Protein AF-A0A533Z5R0-F1 (afdb_monomer)

Mean predicted aligned error: 5.81 Å

Foldseek 3Di:
DPPDPVVVVVLVVDDPVVSVLPVQDDDPVRVVVVVVVCVVVVHAAAEDEDEDQADAFDDDPSNLVVLAVCVVVCVVVVHDQYWYKYWYCNPVVDIDIWTWGRYPSDTDTDDDDDD

Secondary structure (DSSP, 8-state):
----HHHHHHHHHS-HHHHHHHHTSPPHHHHHHHHHHHHHHT----EEEEEESSS-SS--HHHHHHHHHHHHHHHHTT----EEEEEE-SSTTS-EEEEEEEETTEEEEE-----

Nearest PDB structures (foldseek):
  6nag-assembly1_A  TM=4.489E-01  e=4.597E-01  Bacteroides thetaiotaomicron VPI-5482
  5l20-assembly1_A  TM=4.369E-01  e=5.609E-01  Bacteroides thetaiotaomicron VPI-5482
  8uu7-assembly1_w  TM=3.992E-01  e=6.842E-01  Listeria innocua
  6nag-assembly1_B  TM=4.473E-01  e=8.347E-01  Bacteroides thetaiotaomicron VPI-5482

Radius of gyration: 15.04 Å; Cα contacts (8 Å, |Δi|>4): 137; chains: 1; bounding box: 34×36×33 Å

Solvent-accessible surface area (backbone atoms only — not comparable to full-atom values): 6879 Å² total; per-residue (Å²): 133,87,80,43,71,65,58,52,55,54,46,69,75,42,54,75,66,60,28,60,72,55,69,74,65,75,52,70,66,60,50,51,51,51,55,52,51,29,59,76,70,74,51,76,68,57,68,47,73,53,72,31,70,77,39,71,46,62,84,49,73,65,54,40,50,53,51,42,63,43,50,63,54,28,63,77,67,74,48,67,84,44,34,42,36,30,36,10,37,55,42,78,94,60,65,41,76,36,35,27,42,70,56,91,65,43,79,40,84,48,92,82,83,83,136

Structure (mmCIF, N/CA/C/O backbone):
data_AF-A0A533Z5R0-F1
#
_entry.id   AF-A0A533Z5R0-F1
#
loop_
_atom_site.group_PDB
_atom_site.id
_atom_site.type_symbol
_atom_site.label_atom_id
_atom_site.label_alt_id
_atom_site.label_comp_id
_atom_site.label_asym_id
_atom_site.label_entity_id
_atom_site.label_seq_id
_atom_site.pdbx_PDB_ins_code
_atom_site.Cartn_x
_atom_site.Cartn_y
_atom_site.Cartn_z
_atom_site.occupancy
_atom_site.B_iso_or_equiv
_atom_site.auth_seq_id
_atom_site.auth_comp_id
_atom_site.auth_asym_id
_atom_site.auth_atom_id
_atom_site.pdbx_PDB_model_num
ATOM 1 N N . ALA A 1 1 ? -11.473 2.545 -9.994 1.00 48.38 1 ALA A N 1
ATOM 2 C CA . ALA A 1 1 ? -10.362 3.498 -10.136 1.00 48.38 1 ALA A CA 1
ATOM 3 C C . ALA A 1 1 ? -10.590 4.251 -11.428 1.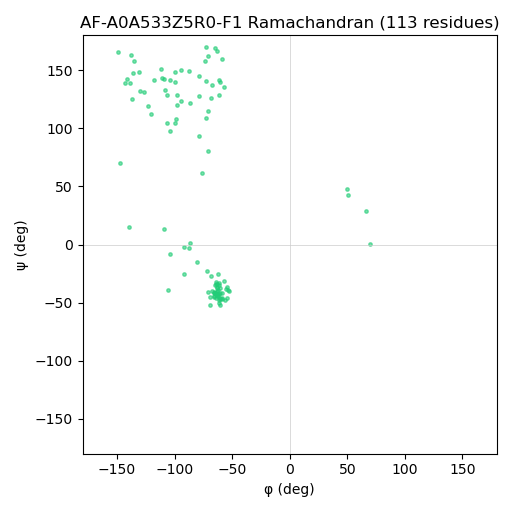00 48.38 1 ALA A C 1
ATOM 5 O O . ALA A 1 1 ? -10.401 3.678 -12.498 1.00 48.38 1 ALA A O 1
ATOM 6 N N . ASN A 1 2 ? -11.096 5.477 -11.341 1.00 41.06 2 ASN A N 1
ATOM 7 C CA . ASN A 1 2 ? -11.245 6.297 -12.536 1.00 41.06 2 ASN A CA 1
ATOM 8 C C . ASN A 1 2 ? -9.869 6.871 -12.876 1.00 41.06 2 ASN A C 1
ATOM 10 O O . ASN A 1 2 ? -9.457 7.897 -12.345 1.00 41.06 2 ASN A O 1
ATOM 14 N N . PHE A 1 3 ? -9.133 6.185 -13.749 1.00 54.00 3 PHE A N 1
ATOM 15 C CA . PHE A 1 3 ? -8.113 6.851 -14.550 1.00 54.00 3 PHE A CA 1
ATOM 16 C C . PHE A 1 3 ? -8.858 7.711 -15.570 1.00 54.00 3 PHE A C 1
ATOM 18 O O . PHE A 1 3 ? -9.114 7.260 -16.684 1.00 54.00 3 PHE A O 1
ATOM 25 N N . ASP A 1 4 ? -9.317 8.893 -15.160 1.00 66.81 4 ASP A N 1
ATOM 26 C CA . ASP A 1 4 ? -9.931 9.814 -16.111 1.00 66.81 4 ASP A CA 1
ATOM 27 C C . ASP A 1 4 ? -8.863 10.404 -17.053 1.00 66.81 4 ASP A C 1
ATOM 29 O O . ASP A 1 4 ? -7.653 10.341 -16.789 1.00 66.81 4 ASP A O 1
ATOM 33 N N . GLU A 1 5 ? -9.311 10.951 -18.182 1.00 72.19 5 GLU A N 1
ATOM 34 C CA . GLU A 1 5 ? -8.425 11.553 -19.184 1.00 72.19 5 GLU A CA 1
ATOM 35 C C . GLU A 1 5 ? -7.552 12.672 -18.604 1.00 72.19 5 GLU A C 1
ATOM 37 O O . GLU A 1 5 ? -6.413 12.834 -19.037 1.00 72.19 5 GLU A O 1
ATOM 42 N N . ALA A 1 6 ? -8.035 13.410 -17.600 1.00 73.06 6 ALA A N 1
ATOM 43 C CA . ALA A 1 6 ? -7.287 14.486 -16.965 1.00 73.06 6 ALA A CA 1
ATOM 44 C C . ALA A 1 6 ? -6.127 13.946 -16.117 1.00 73.06 6 ALA A C 1
ATOM 46 O O . ALA A 1 6 ? -5.019 14.481 -16.198 1.00 73.06 6 ALA A O 1
ATOM 47 N N . LYS A 1 7 ? -6.325 12.849 -15.371 1.00 71.12 7 LYS A N 1
ATOM 48 C CA . LYS A 1 7 ? -5.235 12.166 -14.653 1.00 71.12 7 LYS A CA 1
ATOM 49 C C . LYS A 1 7 ? -4.200 11.628 -15.639 1.00 71.12 7 LYS A C 1
ATOM 51 O O . LYS A 1 7 ? -3.003 11.788 -15.411 1.00 71.12 7 LYS A O 1
ATOM 56 N N . PHE A 1 8 ? -4.637 11.042 -16.754 1.00 74.62 8 PHE A N 1
ATOM 57 C CA . PHE A 1 8 ? -3.728 10.539 -17.788 1.00 74.62 8 PHE A CA 1
ATOM 58 C C . PHE A 1 8 ? -2.922 11.663 -18.452 1.00 74.62 8 PHE A C 1
ATOM 60 O O . PHE A 1 8 ? -1.702 11.548 -18.584 1.00 74.62 8 PHE A O 1
ATOM 67 N N . ALA A 1 9 ? -3.584 12.761 -18.820 1.00 80.44 9 ALA A N 1
ATOM 68 C CA . ALA A 1 9 ? -2.948 13.935 -19.404 1.00 80.44 9 ALA A CA 1
ATOM 69 C C . ALA A 1 9 ? -1.945 14.570 -18.432 1.00 80.44 9 ALA A C 1
ATOM 71 O O . ALA A 1 9 ? -0.818 14.857 -18.824 1.00 80.44 9 ALA A O 1
ATOM 72 N N . HIS A 1 10 ? -2.307 14.717 -17.153 1.00 78.06 10 HIS A N 1
ATOM 73 C CA . HIS A 1 10 ? -1.393 15.234 -16.139 1.00 78.06 10 HIS A CA 1
ATOM 74 C C . HIS A 1 10 ? -0.165 14.333 -15.975 1.00 78.06 10 HIS A C 1
ATOM 76 O O . HIS A 1 10 ? 0.960 14.817 -16.091 1.00 78.06 10 HIS A O 1
ATOM 82 N N . LEU A 1 11 ? -0.357 13.019 -15.804 1.00 77.44 11 LEU A N 1
ATOM 83 C CA . LEU A 1 11 ? 0.751 12.066 -15.694 1.00 77.44 11 LEU A CA 1
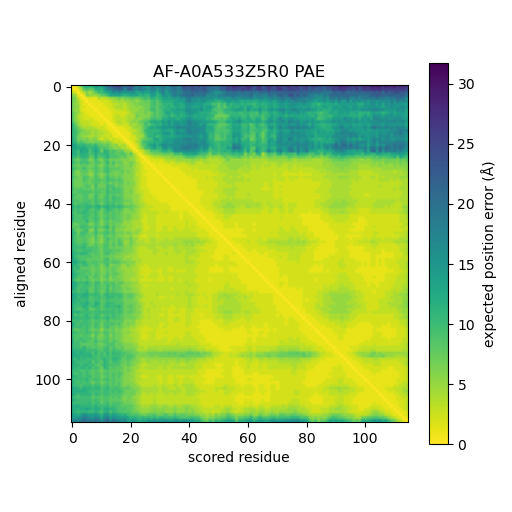ATOM 84 C C . LEU A 1 11 ? 1.695 12.149 -16.898 1.00 77.44 11 LEU A C 1
ATOM 86 O O . LEU A 1 11 ? 2.905 12.072 -16.714 1.00 77.44 11 LEU A O 1
ATOM 90 N N . GLN A 1 12 ? 1.175 12.352 -18.115 1.00 81.31 12 GLN A N 1
ATOM 91 C CA . GLN A 1 12 ? 1.994 12.497 -19.323 1.00 81.31 12 GLN A CA 1
ATOM 92 C C . GLN A 1 12 ? 2.936 13.707 -19.308 1.00 81.31 12 GLN A C 1
ATOM 94 O O . GLN A 1 12 ? 3.976 13.639 -19.963 1.00 81.31 12 GLN A O 1
ATOM 99 N N . THR A 1 13 ? 2.616 14.756 -18.546 1.00 84.06 13 THR A N 1
ATOM 100 C CA . THR A 1 13 ? 3.457 15.960 -18.421 1.00 84.06 13 THR A CA 1
ATOM 101 C C . THR A 1 13 ? 4.624 15.805 -17.443 1.00 84.06 13 THR A C 1
ATOM 103 O O . THR A 1 13 ? 5.550 16.609 -17.480 1.00 84.06 13 THR A O 1
ATOM 106 N N . LEU A 1 14 ? 4.598 14.772 -16.596 1.00 80.56 14 LEU A N 1
ATOM 107 C CA . LEU A 1 14 ? 5.593 14.532 -15.552 1.00 80.56 14 LEU A CA 1
ATOM 108 C C . LEU A 1 14 ? 6.783 13.717 -16.064 1.00 80.56 14 LEU A C 1
ATOM 110 O O . LEU A 1 14 ? 6.619 12.837 -16.928 1.00 80.56 14 LEU A O 1
ATOM 114 N N . SER A 1 15 ? 7.961 13.954 -15.476 1.00 79.94 15 SER A N 1
ATOM 115 C CA . SER A 1 15 ? 9.124 13.084 -15.665 1.00 79.94 15 SER A CA 1
ATOM 116 C C . SER A 1 15 ? 8.812 11.646 -15.216 1.00 79.94 15 SER A C 1
ATOM 118 O O . SER A 1 15 ? 7.872 11.423 -14.450 1.00 79.94 15 SER A O 1
ATOM 120 N N . PRO A 1 16 ? 9.566 10.633 -15.681 1.00 70.94 16 PRO A N 1
ATOM 121 C CA . PRO A 1 16 ? 9.356 9.252 -15.248 1.00 70.94 16 PRO A CA 1
ATOM 122 C C . PRO A 1 16 ? 9.391 9.068 -13.723 1.00 70.94 16 PRO A C 1
ATOM 124 O O . PRO A 1 16 ? 8.598 8.290 -13.200 1.00 70.94 16 PRO A O 1
ATOM 127 N N . GLU A 1 17 ? 10.258 9.806 -13.024 1.00 64.81 17 GLU A N 1
ATOM 128 C CA . GLU A 1 17 ? 10.387 9.766 -11.560 1.00 64.81 17 GLU A CA 1
ATOM 129 C C . GLU A 1 17 ? 9.156 10.378 -10.875 1.00 64.81 17 GLU A C 1
ATOM 131 O O . GLU A 1 17 ? 8.485 9.706 -10.096 1.00 64.81 17 GLU A O 1
ATOM 136 N N . GLU A 1 18 ? 8.765 11.598 -11.258 1.00 65.25 18 GLU A N 1
ATOM 137 C CA . GLU A 1 18 ? 7.570 12.271 -10.717 1.00 65.25 18 GLU A CA 1
ATOM 138 C C . GLU A 1 18 ? 6.280 11.497 -11.022 1.00 65.25 18 GLU A C 1
ATOM 140 O O . GLU A 1 18 ? 5.344 11.447 -10.223 1.00 65.25 18 GLU A O 1
ATOM 145 N N . ARG A 1 19 ? 6.219 10.859 -12.194 1.00 69.75 19 ARG A N 1
ATOM 146 C CA . ARG A 1 19 ? 5.089 10.020 -12.589 1.00 69.75 19 ARG A CA 1
ATOM 147 C C . ARG A 1 19 ? 5.004 8.767 -11.733 1.00 69.75 19 ARG A C 1
ATOM 149 O O . ARG A 1 19 ? 3.893 8.375 -11.395 1.00 69.75 19 ARG A O 1
ATOM 156 N N . ALA A 1 20 ? 6.129 8.138 -11.399 1.00 63.16 20 ALA A N 1
ATOM 157 C CA . ALA A 1 20 ? 6.143 6.962 -10.537 1.00 63.16 20 ALA A CA 1
ATOM 158 C C . ALA A 1 20 ? 5.661 7.308 -9.120 1.00 63.16 20 ALA A C 1
ATOM 160 O O . ALA A 1 20 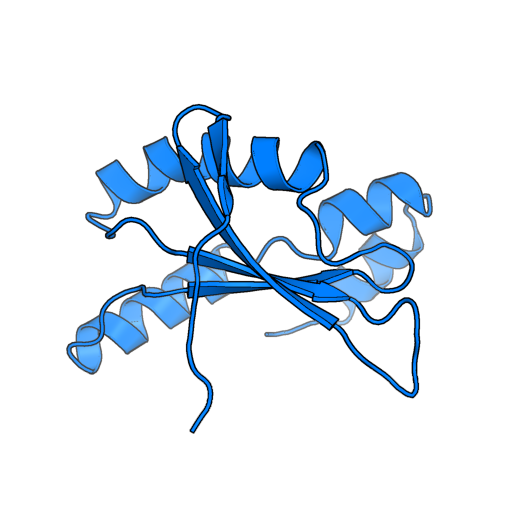? 4.832 6.581 -8.575 1.00 63.16 20 ALA A O 1
ATOM 161 N N . ASP A 1 21 ? 6.087 8.458 -8.590 1.00 62.38 21 ASP A N 1
ATOM 162 C CA . ASP A 1 21 ? 5.665 8.959 -7.278 1.00 62.38 21 ASP A CA 1
ATOM 163 C C . ASP A 1 21 ? 4.159 9.291 -7.223 1.00 62.38 21 ASP A C 1
ATOM 165 O O . ASP A 1 21 ? 3.505 9.070 -6.204 1.00 62.38 21 ASP A O 1
ATOM 169 N N . ILE A 1 22 ? 3.576 9.786 -8.322 1.00 62.72 22 ILE A N 1
ATOM 170 C CA . ILE A 1 22 ? 2.166 10.219 -8.373 1.00 62.72 22 ILE A CA 1
ATOM 171 C C . ILE A 1 22 ? 1.212 9.096 -8.824 1.00 62.72 22 ILE A C 1
ATOM 173 O O . ILE A 1 22 ? 0.023 9.106 -8.491 1.00 62.72 22 ILE A O 1
ATOM 177 N N . ALA A 1 23 ? 1.689 8.106 -9.585 1.00 64.19 23 ALA A N 1
ATOM 178 C CA . ALA A 1 23 ? 0.813 7.171 -10.294 1.00 64.19 23 ALA A CA 1
ATOM 179 C C . ALA A 1 23 ? 0.014 6.218 -9.390 1.00 64.19 23 ALA A C 1
ATOM 181 O O . ALA A 1 23 ? -1.066 5.790 -9.807 1.00 64.19 23 ALA A O 1
ATOM 182 N N . PHE A 1 24 ? 0.488 5.889 -8.184 1.00 69.56 24 PHE A N 1
ATOM 183 C CA . PHE A 1 24 ? -0.165 4.866 -7.352 1.00 69.56 24 PHE A CA 1
ATOM 184 C C . PHE A 1 24 ? -0.993 5.410 -6.182 1.00 69.56 24 PHE A C 1
ATOM 186 O O . PHE A 1 24 ? -1.741 4.646 -5.569 1.00 69.56 24 PHE A O 1
ATOM 193 N N . VAL A 1 25 ? -0.939 6.715 -5.897 1.00 76.44 25 VAL A N 1
ATOM 194 C CA . VAL A 1 25 ? -1.812 7.309 -4.877 1.00 76.44 25 VAL A CA 1
ATOM 195 C C . VAL A 1 25 ? -3.261 7.281 -5.375 1.00 76.44 25 VAL A C 1
ATOM 197 O O . VAL A 1 25 ? -3.590 7.739 -6.480 1.00 76.44 25 VAL A O 1
ATOM 200 N N . MET A 1 26 ? -4.139 6.703 -4.554 1.00 80.75 26 MET A N 1
ATOM 201 C CA . MET A 1 26 ? -5.576 6.686 -4.810 1.00 80.75 26 MET A CA 1
ATOM 202 C C . MET A 1 26 ? -6.135 8.106 -4.695 1.00 80.75 26 MET A C 1
ATOM 204 O O . MET A 1 26 ? -5.794 8.8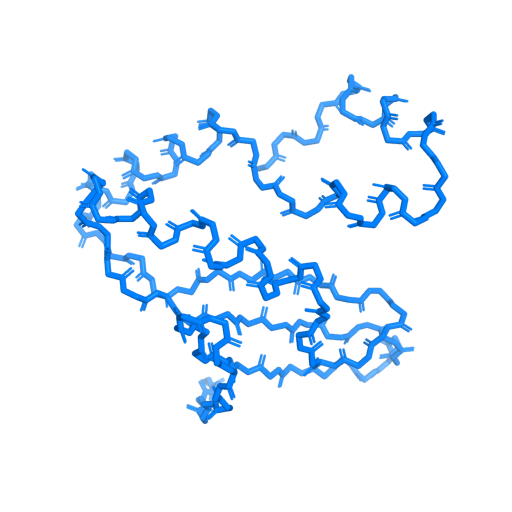44 -3.774 1.00 80.75 26 MET A O 1
ATOM 208 N N . ASP A 1 27 ? -7.020 8.481 -5.617 1.00 83.88 27 ASP A N 1
ATOM 209 C CA . ASP A 1 27 ? -7.723 9.759 -5.531 1.00 83.88 27 ASP A CA 1
ATOM 210 C C . ASP A 1 27 ? -8.566 9.832 -4.242 1.00 83.88 27 ASP A C 1
ATOM 212 O O . ASP A 1 27 ? -9.202 8.854 -3.842 1.00 83.88 27 ASP A O 1
ATOM 216 N N . ALA A 1 28 ? -8.590 10.994 -3.585 1.00 83.62 28 ALA A N 1
ATOM 217 C CA . ALA A 1 28 ? -9.270 11.160 -2.300 1.00 83.62 28 ALA A CA 1
ATOM 218 C C . ALA A 1 28 ? -10.784 10.884 -2.383 1.00 83.62 28 ALA A C 1
ATOM 220 O O . ALA A 1 28 ? -11.377 10.359 -1.433 1.00 83.62 28 ALA A O 1
ATOM 221 N N . ARG A 1 29 ? -11.424 11.199 -3.518 1.00 87.19 29 ARG A N 1
ATOM 222 C CA . ARG A 1 29 ? -12.836 10.883 -3.759 1.00 87.19 29 ARG A CA 1
ATOM 223 C C . ARG A 1 29 ? -13.027 9.379 -3.907 1.00 87.19 29 ARG A C 1
ATOM 225 O O . ARG A 1 29 ? -13.945 8.842 -3.287 1.00 87.19 29 ARG A O 1
ATOM 232 N N . ASP A 1 30 ? -12.170 8.709 -4.673 1.00 88.62 30 ASP A N 1
ATOM 233 C CA . ASP A 1 30 ? -12.214 7.249 -4.837 1.00 88.62 30 ASP A CA 1
ATOM 234 C C . ASP A 1 30 ? -12.000 6.540 -3.489 1.00 88.62 30 ASP A C 1
ATOM 236 O O . ASP A 1 30 ? -12.767 5.639 -3.144 1.00 88.62 30 ASP A O 1
ATOM 240 N N . MET A 1 31 ? -11.049 7.009 -2.673 1.00 87.94 31 MET A N 1
ATOM 241 C CA . MET A 1 31 ? -10.826 6.492 -1.319 1.00 87.94 31 MET A CA 1
ATOM 242 C C . MET A 1 31 ? -12.064 6.683 -0.436 1.00 87.94 31 MET A C 1
ATOM 244 O O . MET A 1 31 ? -12.509 5.749 0.230 1.00 87.94 31 MET A O 1
ATOM 248 N N . SER A 1 32 ? -12.679 7.869 -0.458 1.00 90.62 32 SER A N 1
ATOM 249 C CA . SER A 1 32 ? -13.904 8.147 0.301 1.00 90.62 32 SER A CA 1
ATOM 250 C C . SER A 1 32 ? -15.067 7.232 -0.108 1.00 90.62 32 SER A C 1
ATOM 252 O O . SER A 1 32 ? -15.785 6.707 0.752 1.00 90.62 32 SER A O 1
ATOM 25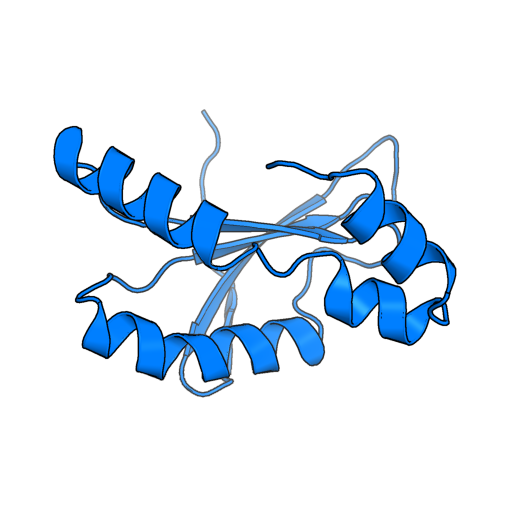4 N N . LEU A 1 33 ? -15.233 6.988 -1.413 1.00 93.38 33 LEU A N 1
ATOM 255 C CA . LEU A 1 33 ? -16.250 6.079 -1.943 1.00 93.38 33 LEU A CA 1
ATOM 256 C C . LEU A 1 33 ? -15.990 4.627 -1.527 1.00 93.38 33 LEU A C 1
ATOM 258 O O . LEU A 1 33 ? -16.923 3.968 -1.067 1.00 93.38 33 LEU A O 1
ATOM 262 N N . ALA A 1 34 ? -14.744 4.156 -1.619 1.00 92.00 34 ALA A N 1
ATOM 263 C CA . ALA A 1 34 ? -14.356 2.814 -1.189 1.00 92.00 34 ALA A CA 1
ATOM 264 C C . ALA A 1 34 ? -14.606 2.610 0.313 1.00 92.00 34 ALA A C 1
ATOM 266 O O . ALA A 1 34 ? -15.273 1.658 0.709 1.00 92.00 34 ALA A O 1
ATOM 267 N N . LEU A 1 35 ? -14.182 3.556 1.158 1.00 92.56 35 LEU A N 1
ATOM 268 C CA . LEU A 1 35 ? -14.412 3.486 2.603 1.00 92.56 35 LEU A CA 1
ATOM 269 C C . LEU A 1 35 ? -15.906 3.520 2.960 1.00 92.56 35 LEU A C 1
ATOM 271 O O . LEU A 1 35 ? -16.341 2.850 3.898 1.00 92.56 35 LEU A O 1
ATOM 275 N N . LYS A 1 36 ? -16.718 4.292 2.226 1.00 94.88 36 LYS A N 1
ATOM 276 C CA . LYS A 1 36 ? -18.177 4.308 2.407 1.00 94.88 36 LYS A CA 1
ATOM 277 C C . LYS A 1 36 ? -18.801 2.960 2.053 1.00 94.88 36 LYS A C 1
ATOM 279 O O . LYS A 1 36 ? -19.695 2.506 2.766 1.00 94.88 36 LYS A O 1
ATOM 284 N N . ASP A 1 37 ? -18.346 2.347 0.969 1.00 96.94 37 ASP A N 1
ATOM 285 C CA . ASP A 1 37 ? -18.811 1.034 0.540 1.00 96.94 37 ASP A CA 1
ATOM 286 C C . ASP A 1 37 ? -18.431 -0.065 1.543 1.00 96.94 37 ASP A C 1
ATOM 288 O O . ASP A 1 37 ? -19.297 -0.823 1.975 1.00 96.94 37 ASP A O 1
ATOM 292 N N . MET A 1 38 ? -17.184 -0.069 2.020 1.00 96.00 38 MET A N 1
ATOM 293 C CA . MET A 1 38 ? -16.722 -0.994 3.058 1.00 96.00 38 MET A CA 1
ATOM 294 C C . MET A 1 38 ? -17.577 -0.905 4.322 1.00 96.00 38 MET A C 1
ATOM 296 O O . MET A 1 38 ? -18.070 -1.923 4.800 1.00 96.00 38 MET A O 1
ATOM 300 N N . ARG A 1 39 ? -17.856 0.313 4.814 1.00 95.25 39 ARG A N 1
ATOM 301 C CA . ARG A 1 39 ? -18.741 0.512 5.976 1.00 95.25 39 ARG A CA 1
ATOM 302 C C . ARG A 1 39 ? -20.145 -0.042 5.746 1.00 95.25 39 ARG A C 1
ATOM 304 O O . ARG A 1 39 ? -20.708 -0.654 6.645 1.00 95.25 39 ARG A O 1
ATOM 311 N N . ARG A 1 40 ? -20.713 0.156 4.552 1.00 97.75 40 ARG A N 1
ATOM 312 C CA . ARG A 1 40 ? -22.039 -0.379 4.197 1.00 97.75 40 ARG A CA 1
ATOM 313 C C . ARG A 1 40 ? -22.062 -1.908 4.214 1.00 97.75 40 ARG A C 1
ATOM 315 O O . ARG A 1 40 ? -23.092 -2.484 4.543 1.00 97.75 40 ARG A O 1
ATOM 322 N N . GLN A 1 41 ? -20.952 -2.540 3.849 1.00 97.62 41 GLN A N 1
ATOM 323 C CA . GLN A 1 41 ? -20.817 -3.994 3.789 1.00 97.62 41 GLN A CA 1
ATOM 324 C C . GLN A 1 41 ? -20.293 -4.617 5.095 1.00 97.62 41 GLN A C 1
ATOM 326 O O . GLN A 1 41 ? -20.172 -5.835 5.170 1.00 97.62 41 GLN A O 1
ATOM 331 N N . GLY A 1 42 ? -19.979 -3.815 6.119 1.00 96.56 42 GLY A N 1
ATOM 332 C CA . GLY A 1 42 ? -19.355 -4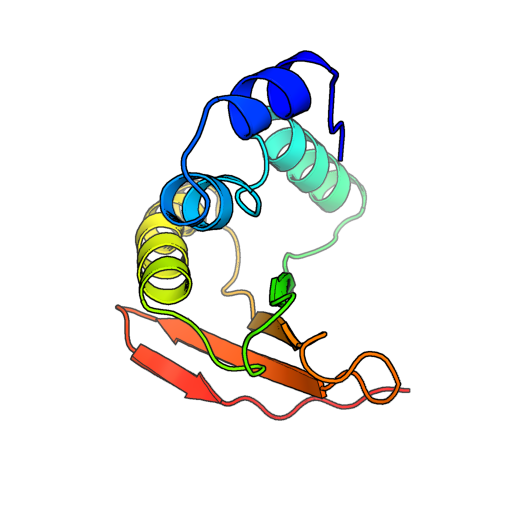.311 7.350 1.00 96.56 42 GLY A CA 1
ATOM 333 C C . GLY A 1 42 ? -17.934 -4.847 7.137 1.00 96.56 42 GLY A C 1
ATOM 334 O O . GLY A 1 42 ? -17.513 -5.756 7.845 1.00 96.56 42 GLY A O 1
ATOM 335 N N . LEU A 1 43 ? -17.215 -4.320 6.142 1.00 96.44 43 LEU A N 1
ATOM 336 C CA . LEU A 1 43 ? -15.846 -4.710 5.805 1.00 96.44 43 LEU A CA 1
ATOM 337 C C . LEU A 1 43 ? -14.821 -3.795 6.481 1.00 96.44 43 LEU A C 1
ATOM 339 O O . LEU A 1 43 ? -15.045 -2.595 6.650 1.00 96.44 43 LEU A O 1
ATOM 343 N N . GLU A 1 44 ? -13.652 -4.359 6.770 1.00 94.62 44 GLU A N 1
ATOM 344 C CA . GLU A 1 44 ? -12.502 -3.647 7.327 1.00 94.62 44 GLU A CA 1
ATOM 345 C C . GLU A 1 44 ? -11.355 -3.555 6.319 1.00 94.62 44 GLU A C 1
ATOM 347 O O . GLU A 1 44 ? -11.185 -4.418 5.456 1.00 94.62 44 GLU A O 1
ATOM 352 N N . LEU A 1 45 ? -10.545 -2.500 6.435 1.00 94.31 45 LEU A N 1
ATOM 353 C CA . LEU A 1 45 ? -9.356 -2.332 5.604 1.00 94.31 45 LEU A CA 1
ATOM 354 C C . LEU A 1 45 ? -8.292 -3.352 6.019 1.00 94.31 45 LEU A C 1
ATOM 356 O O . LEU A 1 45 ? -7.766 -3.273 7.119 1.00 94.31 45 LEU A O 1
ATOM 360 N N . GLN A 1 46 ? -7.955 -4.286 5.134 1.00 94.12 46 GLN A N 1
ATOM 361 C CA . GLN A 1 46 ? -6.933 -5.301 5.417 1.00 94.12 46 GLN A CA 1
ATOM 362 C C . GLN A 1 46 ? -5.624 -5.034 4.675 1.00 94.12 46 GLN A C 1
ATOM 364 O O . GLN A 1 46 ? -4.543 -5.243 5.220 1.00 94.12 46 GLN A O 1
ATOM 369 N N . VAL A 1 47 ? -5.710 -4.584 3.421 1.00 94.06 47 VAL A N 1
ATOM 370 C CA . VAL A 1 47 ? -4.556 -4.470 2.523 1.00 94.06 47 VAL A CA 1
ATOM 371 C C . VAL A 1 47 ? -4.681 -3.220 1.660 1.00 94.06 47 VAL A C 1
ATOM 373 O O . VAL A 1 47 ? -5.755 -2.926 1.136 1.00 94.06 47 VAL A O 1
ATOM 376 N N . ILE A 1 48 ? -3.563 -2.525 1.471 1.00 93.56 48 ILE A N 1
ATOM 377 C CA . ILE A 1 48 ? -3.335 -1.592 0.366 1.00 93.56 48 ILE A CA 1
ATOM 378 C C . ILE A 1 48 ? -2.324 -2.260 -0.559 1.00 93.56 48 ILE A C 1
ATOM 380 O O . ILE A 1 48 ? -1.320 -2.794 -0.088 1.00 93.56 48 ILE A O 1
ATOM 384 N N . TYR A 1 49 ? -2.591 -2.264 -1.863 1.00 93.56 49 TYR A N 1
ATOM 385 C CA . TYR A 1 49 ? -1.682 -2.870 -2.827 1.00 93.56 49 TYR A CA 1
ATOM 386 C C . TYR A 1 49 ? -1.387 -1.942 -3.995 1.00 93.56 49 TYR A C 1
ATOM 388 O O . TYR A 1 49 ? -2.247 -1.175 -4.433 1.00 93.56 49 TYR A O 1
ATOM 396 N N . HIS A 1 50 ? -0.179 -2.074 -4.530 1.00 92.75 50 HIS A N 1
ATOM 397 C CA . HIS A 1 50 ? 0.232 -1.446 -5.778 1.00 92.75 50 HIS A CA 1
ATOM 398 C C . HIS A 1 50 ? 1.270 -2.306 -6.497 1.00 92.75 50 HIS A C 1
ATOM 400 O O . HIS A 1 50 ? 1.828 -3.259 -5.945 1.00 92.75 50 HIS A O 1
ATOM 406 N N . SER A 1 51 ? 1.499 -1.994 -7.770 1.00 91.94 51 SER A N 1
ATOM 407 C CA . SER A 1 51 ? 2.467 -2.703 -8.600 1.00 91.94 51 SER A CA 1
ATOM 408 C C . SER A 1 51 ? 3.741 -1.896 -8.799 1.00 91.94 51 SER A C 1
ATOM 410 O O . SER A 1 51 ? 3.677 -0.697 -9.057 1.00 91.94 51 SER A O 1
ATOM 412 N N . HIS A 1 52 ? 4.873 -2.587 -8.798 1.00 92.44 52 HIS A N 1
ATOM 413 C CA . HIS A 1 52 ? 6.175 -2.096 -9.224 1.00 92.44 52 HIS A CA 1
ATOM 414 C C . HIS A 1 52 ? 6.458 -2.592 -10.648 1.00 92.44 52 HIS A C 1
ATOM 416 O O . HIS A 1 52 ? 6.767 -3.773 -10.821 1.00 92.44 52 HIS A O 1
ATOM 422 N N . PRO A 1 53 ? 6.356 -1.741 -11.690 1.00 90.19 53 PRO A N 1
ATOM 423 C CA . PRO A 1 53 ? 6.511 -2.196 -13.073 1.00 90.19 53 PRO A CA 1
ATOM 424 C C . PRO A 1 53 ? 7.910 -2.735 -13.398 1.00 90.19 53 PRO A C 1
ATOM 426 O O . PRO A 1 53 ? 8.050 -3.625 -14.234 1.00 90.19 53 PRO A O 1
ATOM 429 N N . HIS A 1 54 ? 8.942 -2.180 -12.758 1.00 90.25 54 HIS A N 1
ATOM 430 C CA . HIS A 1 54 ? 10.349 -2.391 -13.121 1.00 90.25 54 HIS A CA 1
ATOM 431 C C . HIS A 1 54 ? 11.277 -2.559 -11.910 1.00 90.25 54 HIS A C 1
ATOM 433 O O . HIS A 1 54 ? 12.487 -2.424 -12.046 1.00 90.25 54 HIS A O 1
ATOM 439 N N . SER A 1 55 ? 10.725 -2.807 -10.724 1.00 91.69 55 SER A N 1
ATOM 440 C CA . SER A 1 55 ? 11.483 -2.936 -9.478 1.00 91.69 55 SER A CA 1
ATOM 441 C C . SER A 1 55 ? 10.989 -4.137 -8.667 1.00 91.69 55 SER A C 1
ATOM 443 O O . SER A 1 55 ? 9.865 -4.609 -8.886 1.00 91.69 55 SER A O 1
ATOM 445 N N . PRO A 1 56 ? 11.812 -4.677 -7.749 1.00 96.56 56 PRO A N 1
ATOM 446 C CA . PRO A 1 56 ? 11.445 -5.839 -6.947 1.00 96.56 56 PRO A CA 1
ATOM 447 C C . PRO A 1 56 ? 10.247 -5.557 -6.032 1.00 96.56 56 PRO A C 1
ATOM 449 O O . PRO A 1 56 ? 9.860 -4.409 -5.800 1.00 96.56 56 PRO A O 1
ATOM 452 N N . ALA A 1 57 ? 9.674 -6.629 -5.479 1.00 96.94 57 ALA A N 1
ATOM 453 C CA . ALA A 1 57 ? 8.565 -6.572 -4.529 1.00 96.94 57 ALA A CA 1
ATOM 454 C C . ALA A 1 57 ? 9.073 -6.154 -3.138 1.00 96.94 57 ALA A C 1
ATOM 456 O O . ALA A 1 57 ? 9.030 -6.924 -2.184 1.00 96.94 57 ALA A O 1
ATOM 457 N N . TRP A 1 58 ? 9.631 -4.952 -3.049 1.00 97.38 58 TRP A N 1
ATOM 458 C CA . TRP A 1 58 ? 10.160 -4.358 -1.829 1.00 97.38 58 TRP A CA 1
ATOM 459 C C . TRP A 1 58 ? 9.768 -2.878 -1.772 1.00 97.38 58 TRP A C 1
ATOM 461 O O . TRP A 1 58 ? 9.858 -2.227 -2.815 1.00 97.38 58 TRP A O 1
ATOM 471 N N . PRO A 1 59 ? 9.363 -2.327 -0.608 1.00 95.81 59 PRO A N 1
ATOM 472 C CA . PRO A 1 59 ? 8.947 -0.933 -0.514 1.00 95.81 59 PRO A CA 1
ATOM 473 C C . PRO A 1 59 ? 10.080 0.023 -0.885 1.00 95.81 59 PRO A C 1
ATOM 475 O O . PRO A 1 59 ? 11.189 -0.061 -0.353 1.00 95.81 59 PRO A O 1
ATOM 478 N N . SER A 1 60 ? 9.790 0.946 -1.793 1.00 93.06 60 SER A N 1
ATOM 479 C CA . SER A 1 60 ? 10.623 2.101 -2.104 1.00 93.06 60 SER A CA 1
ATOM 480 C C . SER A 1 60 ? 10.571 3.141 -0.978 1.00 93.06 60 SER A C 1
ATOM 482 O O . SER A 1 60 ? 9.734 3.081 -0.075 1.00 93.06 60 SER A O 1
ATOM 484 N N . LEU A 1 61 ? 11.449 4.145 -1.044 1.00 92.25 61 LEU A N 1
ATOM 485 C CA . LEU A 1 61 ? 11.401 5.277 -0.113 1.00 92.25 61 LEU A CA 1
ATOM 486 C C . LEU A 1 61 ? 10.072 6.041 -0.208 1.00 92.25 61 LEU A C 1
ATOM 488 O O . LEU A 1 61 ? 9.537 6.455 0.821 1.00 92.25 61 LEU A O 1
ATOM 492 N N . THR A 1 62 ? 9.519 6.180 -1.416 1.00 89.31 62 THR A N 1
ATOM 493 C CA . THR A 1 62 ? 8.223 6.830 -1.637 1.00 89.31 62 THR A CA 1
ATOM 494 C C . THR A 1 62 ? 7.083 6.028 -1.007 1.00 89.31 62 THR A C 1
ATOM 496 O O . THR A 1 62 ? 6.244 6.615 -0.324 1.00 89.31 62 THR A O 1
ATOM 499 N N . ASP A 1 63 ? 7.094 4.695 -1.122 1.00 92.25 63 ASP A N 1
ATOM 500 C CA . ASP A 1 63 ? 6.092 3.829 -0.477 1.00 92.25 63 ASP A CA 1
ATOM 501 C C . ASP A 1 63 ? 6.090 4.003 1.042 1.00 92.25 63 ASP A C 1
ATOM 503 O O . ASP A 1 63 ? 5.036 4.170 1.655 1.00 92.25 63 ASP A O 1
ATOM 507 N N . ILE A 1 64 ? 7.282 3.991 1.650 1.00 94.75 64 ILE A N 1
ATOM 508 C CA . ILE A 1 64 ? 7.453 4.130 3.100 1.00 94.75 64 ILE A CA 1
ATOM 509 C C . ILE A 1 64 ? 6.963 5.503 3.561 1.00 94.75 64 ILE A C 1
ATOM 511 O O . ILE A 1 64 ? 6.248 5.598 4.561 1.00 94.75 64 ILE A O 1
ATOM 515 N N . LYS A 1 65 ? 7.316 6.564 2.825 1.00 91.94 65 LYS A N 1
ATOM 516 C CA . LYS A 1 65 ? 6.887 7.933 3.122 1.00 91.94 65 LYS A CA 1
ATOM 517 C C . LYS A 1 65 ? 5.364 8.060 3.071 1.00 91.94 65 LYS A C 1
ATOM 519 O O . LYS A 1 65 ? 4.774 8.504 4.049 1.00 91.94 65 LYS A O 1
ATOM 524 N N . ILE A 1 66 ? 4.734 7.623 1.980 1.00 90.50 66 ILE A N 1
ATOM 525 C CA . ILE A 1 66 ? 3.277 7.713 1.802 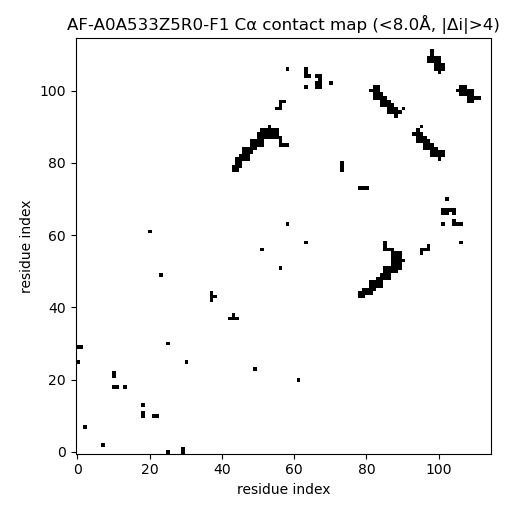1.00 90.50 66 ILE A CA 1
ATOM 526 C C . ILE A 1 66 ? 2.541 6.877 2.855 1.00 90.50 66 ILE A C 1
ATOM 528 O O . ILE A 1 66 ? 1.564 7.348 3.435 1.00 90.50 66 ILE A O 1
ATOM 532 N N . ALA A 1 67 ? 3.015 5.660 3.143 1.00 92.94 67 ALA A N 1
ATOM 533 C CA . ALA A 1 67 ? 2.445 4.825 4.199 1.00 92.94 67 ALA A CA 1
ATOM 534 C C . ALA A 1 67 ? 2.499 5.530 5.563 1.00 92.94 67 ALA A C 1
ATOM 536 O O . ALA A 1 67 ? 1.485 5.595 6.256 1.00 92.94 67 ALA A O 1
ATOM 537 N N . THR A 1 68 ? 3.647 6.131 5.894 1.00 93.62 68 THR A N 1
ATOM 538 C CA . THR A 1 68 ? 3.853 6.868 7.151 1.00 93.62 68 THR A CA 1
ATOM 539 C C . THR A 1 68 ? 2.963 8.115 7.228 1.00 93.62 68 THR A C 1
ATOM 541 O O . THR A 1 68 ? 2.349 8.379 8.258 1.00 93.62 68 THR A O 1
ATOM 544 N N . GLU A 1 69 ? 2.824 8.875 6.137 1.00 91.00 69 GLU A N 1
ATOM 545 C CA . GLU A 1 69 ? 1.922 10.036 6.070 1.00 91.00 69 GLU A CA 1
ATOM 546 C C . GLU A 1 69 ? 0.444 9.630 6.235 1.00 91.00 69 GLU A C 1
ATOM 548 O O . GLU A 1 69 ? -0.354 10.353 6.843 1.00 91.00 69 GLU A O 1
ATOM 553 N N . PHE A 1 70 ? 0.069 8.445 5.744 1.00 91.06 70 PHE A N 1
ATOM 554 C CA . PHE A 1 70 ? -1.286 7.916 5.866 1.00 91.06 70 PHE A CA 1
ATOM 555 C C . PHE A 1 70 ? -1.648 7.466 7.292 1.00 91.06 70 PHE A C 1
ATOM 557 O O . PHE A 1 70 ? -2.834 7.461 7.633 1.00 91.06 70 PHE A O 1
ATOM 564 N N . GLU A 1 71 ? -0.674 7.149 8.155 1.00 93.88 71 GLU A N 1
ATOM 565 C CA . GLU A 1 71 ? -0.917 6.722 9.545 1.00 93.88 71 GLU A CA 1
ATOM 566 C C . GLU A 1 71 ? -1.785 7.732 10.316 1.00 93.88 71 GLU A C 1
ATOM 568 O O . GLU A 1 71 ? -2.789 7.358 10.928 1.00 93.88 71 GLU A O 1
ATOM 573 N N . ALA A 1 72 ? -1.475 9.029 10.216 1.00 91.94 72 ALA A N 1
ATOM 574 C CA . ALA A 1 72 ? -2.254 10.083 10.873 1.00 91.94 72 ALA A CA 1
ATOM 575 C C . ALA A 1 72 ? -3.699 10.148 10.348 1.00 91.94 72 ALA A C 1
ATOM 577 O O . ALA A 1 72 ? -4.651 10.306 11.115 1.00 91.94 72 ALA A O 1
ATOM 578 N N . THR A 1 73 ? -3.872 9.971 9.036 1.00 90.50 73 THR A N 1
ATOM 579 C CA . THR A 1 73 ? -5.193 9.964 8.391 1.00 90.50 73 THR A CA 1
ATOM 580 C C . THR A 1 73 ? -6.022 8.767 8.856 1.00 90.50 73 THR A C 1
ATOM 582 O O . THR A 1 73 ? -7.211 8.907 9.140 1.00 90.50 73 THR A O 1
ATOM 585 N N . ARG A 1 74 ? -5.405 7.590 8.999 1.00 93.06 74 ARG A N 1
ATOM 586 C CA . ARG A 1 74 ? -6.083 6.381 9.481 1.00 93.06 74 ARG A CA 1
ATOM 587 C C . ARG A 1 74 ? -6.609 6.516 10.897 1.00 93.06 74 ARG A C 1
ATOM 589 O O . ARG A 1 74 ? -7.720 6.060 11.151 1.00 93.06 74 ARG A O 1
ATOM 596 N N . VAL A 1 75 ? -5.861 7.166 11.789 1.00 92.69 75 VAL A N 1
ATOM 597 C CA . VAL A 1 75 ? -6.320 7.436 13.160 1.00 92.69 75 VAL A CA 1
ATOM 598 C C . VAL A 1 75 ? -7.587 8.293 13.140 1.00 92.69 75 VAL A C 1
ATOM 600 O O . VAL A 1 75 ? -8.572 7.944 13.786 1.00 92.69 75 VAL A O 1
ATOM 603 N N . VAL A 1 76 ? -7.607 9.364 12.340 1.00 93.31 76 VAL A N 1
ATOM 604 C CA . VAL A 1 76 ? -8.787 10.239 12.198 1.00 93.31 76 VAL A CA 1
ATOM 605 C C . VAL A 1 76 ? -9.985 9.488 11.609 1.00 93.31 76 VAL A C 1
ATOM 607 O O . VAL A 1 76 ? -11.124 9.714 12.015 1.00 93.31 76 VAL A O 1
ATOM 610 N N . LEU A 1 77 ? -9.740 8.579 10.664 1.00 91.12 77 LEU A N 1
ATOM 611 C CA . LEU A 1 77 ? -10.777 7.788 10.000 1.00 91.12 77 LEU A CA 1
ATOM 612 C C . LEU A 1 77 ? -11.147 6.491 10.742 1.00 91.12 77 LEU A C 1
ATOM 614 O O . LEU A 1 77 ? -11.998 5.750 10.248 1.00 91.12 77 LEU A O 1
ATOM 618 N N . ASN A 1 78 ? -10.540 6.223 11.905 1.00 92.44 78 ASN A N 1
ATOM 619 C CA . ASN A 1 78 ? -10.685 4.986 12.677 1.00 92.44 78 ASN A CA 1
ATOM 620 C C . ASN A 1 78 ? -10.490 3.719 11.819 1.00 92.44 78 ASN A C 1
ATOM 622 O O . ASN A 1 78 ? -11.312 2.801 11.831 1.00 92.44 78 ASN A O 1
ATOM 626 N N . LEU A 1 79 ? -9.420 3.701 11.022 1.00 93.56 79 LEU A N 1
ATOM 627 C CA . LEU A 1 79 ? -9.065 2.578 10.157 1.00 93.56 79 LEU A CA 1
ATOM 628 C C . LEU A 1 79 ? -7.972 1.712 10.803 1.00 93.56 79 LEU A C 1
ATOM 630 O O . LEU A 1 79 ? -7.009 2.261 11.349 1.00 93.56 79 LEU A O 1
ATOM 634 N N . PRO A 1 80 ? -8.065 0.374 10.697 1.00 94.25 80 PRO A N 1
ATOM 635 C CA . PRO A 1 80 ? -7.008 -0.528 11.152 1.00 94.25 80 PRO A CA 1
ATOM 636 C C . PRO A 1 80 ? -5.711 -0.356 10.342 1.00 94.25 80 PRO A C 1
ATOM 638 O O . PRO A 1 80 ? -5.680 0.320 9.312 1.00 94.25 80 PRO A O 1
ATOM 641 N N . GLU A 1 81 ? -4.629 -0.971 10.829 1.00 94.94 81 GLU A N 1
ATOM 642 C CA . GLU A 1 81 ? -3.330 -1.065 10.145 1.00 94.94 81 GLU A CA 1
ATOM 643 C C . GLU A 1 81 ? -3.372 -2.041 8.973 1.00 94.94 81 GLU A C 1
ATOM 645 O O . GLU A 1 81 ? -3.429 -3.249 9.227 1.00 94.94 81 GLU A O 1
ATOM 650 N N . PRO A 1 82 ? -3.328 -1.560 7.711 1.00 95.44 82 PRO A N 1
ATOM 651 C CA . PRO A 1 82 ? -3.297 -2.445 6.567 1.00 95.44 82 PRO A CA 1
ATOM 652 C C . PRO A 1 82 ? -1.926 -3.107 6.418 1.00 95.44 82 PRO A C 1
ATOM 654 O O . PRO A 1 82 ? -0.890 -2.593 6.837 1.00 95.44 82 PRO A O 1
ATOM 657 N N . LEU A 1 83 ? -1.910 -4.242 5.729 1.00 96.50 83 LEU A N 1
ATOM 658 C CA . LEU A 1 83 ? -0.698 -4.718 5.076 1.00 96.50 83 LEU A CA 1
ATOM 659 C C . LEU A 1 83 ? -0.481 -3.947 3.771 1.00 96.50 83 LEU A C 1
ATOM 661 O O . LEU A 1 83 ? -1.429 -3.638 3.050 1.00 96.50 83 LEU A O 1
ATOM 665 N N . HIS A 1 84 ? 0.777 -3.691 3.442 1.00 96.38 84 HIS A N 1
ATOM 666 C CA . HIS A 1 84 ? 1.196 -3.136 2.163 1.00 96.38 84 HIS A CA 1
ATOM 667 C C . HIS A 1 84 ? 1.673 -4.279 1.271 1.00 96.38 84 HIS A C 1
ATOM 669 O O . HIS A 1 84 ? 2.719 -4.872 1.533 1.00 96.38 84 HIS A O 1
ATOM 675 N N . LEU A 1 85 ? 0.889 -4.623 0.249 1.00 96.88 85 LEU A N 1
ATOM 676 C CA . LEU A 1 85 ? 1.215 -5.674 -0.711 1.00 96.88 85 LEU A CA 1
ATOM 677 C C . LEU A 1 85 ? 1.816 -5.057 -1.974 1.00 96.88 85 LEU A C 1
ATOM 679 O O . LEU A 1 85 ? 1.157 -4.290 -2.672 1.00 96.88 85 LEU A O 1
ATOM 683 N N . ILE A 1 86 ? 3.046 -5.440 -2.298 1.00 96.56 86 ILE A N 1
ATOM 684 C CA . ILE A 1 86 ? 3.725 -4.983 -3.510 1.00 96.56 86 ILE A CA 1
ATOM 685 C C . ILE A 1 86 ? 3.764 -6.122 -4.514 1.00 96.56 86 ILE A C 1
ATOM 687 O O . ILE A 1 86 ? 4.217 -7.227 -4.204 1.00 96.56 86 ILE A O 1
ATOM 691 N N . ILE A 1 87 ? 3.311 -5.824 -5.729 1.00 95.75 87 ILE A N 1
ATOM 692 C CA . ILE A 1 87 ? 3.329 -6.739 -6.868 1.00 95.75 87 ILE A CA 1
ATOM 693 C C . ILE A 1 87 ? 4.422 -6.283 -7.834 1.00 95.75 87 ILE A C 1
ATOM 695 O O . ILE A 1 87 ? 4.257 -5.307 -8.560 1.00 95.75 87 ILE A O 1
ATOM 699 N N . SER A 1 88 ? 5.550 -6.981 -7.860 1.00 96.31 88 SER A N 1
ATOM 700 C CA . SER A 1 88 ? 6.600 -6.731 -8.843 1.00 96.31 88 SER A CA 1
ATOM 701 C C . SER A 1 88 ? 6.250 -7.356 -10.185 1.00 96.31 88 SER A C 1
ATOM 703 O O . SER A 1 88 ? 5.975 -8.553 -10.276 1.00 96.31 88 SER A O 1
ATOM 705 N N . LEU A 1 89 ? 6.319 -6.532 -11.227 1.00 95.69 89 LEU A N 1
ATOM 706 C CA . LEU A 1 89 ? 6.192 -6.913 -12.631 1.00 95.69 89 LEU A CA 1
ATOM 707 C C . LEU A 1 89 ? 7.534 -6.806 -13.374 1.00 95.69 89 LEU A C 1
ATOM 709 O O . LEU A 1 89 ? 7.563 -6.884 -14.602 1.00 95.69 89 LEU A O 1
ATOM 713 N N . GLU A 1 90 ? 8.644 -6.661 -12.635 1.00 93.75 90 GLU A N 1
ATOM 714 C CA . GLU A 1 90 ? 10.005 -6.611 -13.185 1.00 93.75 90 GLU A CA 1
ATOM 715 C C . GLU A 1 90 ? 10.277 -7.821 -14.095 1.00 93.75 90 GLU A C 1
ATOM 717 O O . GLU A 1 90 ? 10.830 -7.685 -15.188 1.00 93.75 90 GLU A O 1
ATOM 722 N N . LYS A 1 91 ? 9.802 -9.003 -13.681 1.00 96.19 91 LYS A N 1
ATOM 723 C CA . LYS A 1 91 ? 9.771 -10.224 -14.491 1.00 96.19 91 LYS A CA 1
ATOM 724 C C . LYS A 1 91 ? 8.346 -10.479 -14.972 1.00 96.19 91 LYS A C 1
ATOM 726 O O . LYS A 1 91 ? 7.540 -11.055 -14.247 1.00 96.19 91 LYS A O 1
ATOM 731 N N . LYS A 1 92 ? 8.045 -10.077 -16.210 1.00 90.50 92 LYS A N 1
ATOM 732 C CA . LYS A 1 92 ? 6.689 -10.153 -16.793 1.00 90.50 92 LYS A CA 1
ATOM 733 C C . LYS A 1 92 ? 6.062 -11.550 -16.726 1.00 90.50 92 LYS A C 1
ATOM 735 O O . LYS A 1 92 ? 4.883 -11.661 -16.415 1.00 90.50 92 LYS A O 1
ATOM 740 N N . ASP A 1 93 ? 6.859 -12.591 -16.958 1.00 96.56 93 ASP A N 1
ATOM 741 C CA . ASP A 1 93 ? 6.389 -13.984 -16.961 1.00 96.56 93 ASP A CA 1
ATOM 742 C C . ASP A 1 93 ? 6.417 -14.637 -15.567 1.00 96.56 93 ASP A C 1
ATOM 744 O O . ASP A 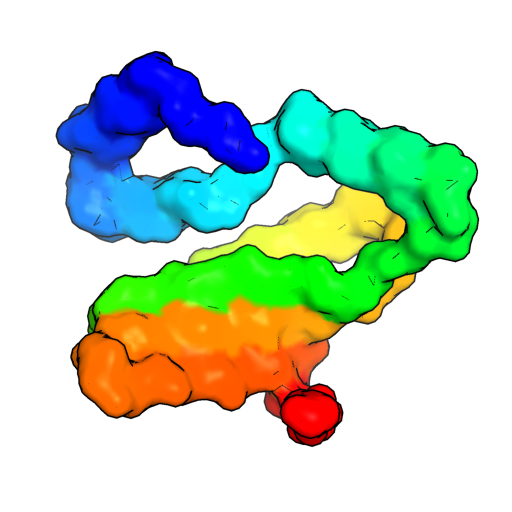1 93 ? 6.010 -15.785 -15.406 1.00 96.56 93 ASP A O 1
ATOM 748 N N . ALA A 1 94 ? 6.910 -13.922 -14.552 1.00 95.81 94 ALA A N 1
ATOM 749 C CA . ALA A 1 94 ? 7.000 -14.403 -13.178 1.00 95.81 94 ALA A CA 1
ATOM 750 C C . ALA A 1 94 ? 6.821 -13.252 -12.166 1.00 95.81 94 ALA A C 1
ATOM 752 O O . ALA A 1 94 ? 7.796 -12.863 -11.510 1.00 95.81 94 ALA A O 1
ATOM 753 N N . PRO A 1 95 ? 5.600 -12.695 -12.030 1.00 96.12 95 PRO A N 1
ATOM 754 C CA . PRO A 1 95 ? 5.320 -11.665 -11.039 1.00 96.12 95 PRO A CA 1
ATOM 755 C C . PRO A 1 95 ? 5.646 -12.145 -9.625 1.00 96.12 95 PRO A C 1
ATOM 757 O O . PRO A 1 95 ? 5.294 -13.261 -9.241 1.00 96.12 95 PRO A O 1
ATOM 760 N N . ALA A 1 96 ? 6.300 -11.291 -8.844 1.00 96.88 96 ALA A N 1
ATOM 761 C CA . ALA A 1 96 ? 6.624 -11.574 -7.450 1.00 96.88 96 ALA A CA 1
ATOM 762 C C . ALA A 1 96 ? 5.771 -10.708 -6.526 1.00 96.88 96 ALA A C 1
ATOM 764 O O . ALA A 1 96 ? 5.530 -9.536 -6.809 1.00 96.88 96 ALA A O 1
ATOM 765 N N . THR A 1 97 ? 5.343 -11.269 -5.401 1.00 96.69 97 THR A N 1
ATOM 766 C CA . THR A 1 97 ? 4.466 -10.587 -4.448 1.00 96.69 97 THR A CA 1
ATOM 767 C C . THR A 1 97 ? 5.020 -10.687 -3.035 1.00 96.69 97 THR A C 1
ATOM 769 O O . THR A 1 97 ? 5.377 -11.772 -2.569 1.00 96.69 97 THR A O 1
ATOM 772 N N . ALA A 1 98 ? 5.065 -9.564 -2.323 1.00 97.75 98 ALA A N 1
ATOM 773 C CA . ALA A 1 98 ? 5.504 -9.515 -0.931 1.00 97.75 98 ALA A CA 1
ATOM 774 C C . ALA A 1 98 ? 4.646 -8.538 -0.125 1.00 97.75 98 ALA A C 1
ATOM 776 O O . ALA A 1 98 ? 4.246 -7.491 -0.636 1.00 97.75 98 ALA A O 1
ATOM 777 N N . ALA A 1 99 ? 4.360 -8.899 1.126 1.00 97.94 99 ALA A N 1
ATOM 778 C CA . ALA A 1 99 ? 3.553 -8.101 2.037 1.00 97.94 99 ALA A CA 1
ATOM 779 C C . ALA A 1 99 ? 4.412 -7.535 3.169 1.00 97.94 99 ALA A C 1
ATOM 781 O O . ALA A 1 99 ? 5.317 -8.200 3.679 1.00 97.94 99 ALA A O 1
ATOM 782 N N . PHE A 1 100 ? 4.096 -6.312 3.582 1.00 98.38 100 PHE A N 1
ATOM 783 C CA . PHE A 1 100 ? 4.841 -5.575 4.591 1.00 98.38 100 PHE A CA 1
ATOM 784 C C . PHE A 1 100 ? 3.896 -4.903 5.580 1.00 98.38 100 PHE A C 1
ATOM 786 O O . PHE A 1 100 ? 2.809 -4.454 5.221 1.00 98.38 100 PHE A O 1
ATOM 793 N N . ARG A 1 101 ? 4.340 -4.787 6.827 1.00 97.75 101 ARG A N 1
ATOM 794 C CA . ARG A 1 101 ? 3.817 -3.818 7.787 1.00 97.75 101 ARG A CA 1
ATOM 795 C C . ARG A 1 101 ? 4.763 -2.623 7.797 1.00 97.75 101 ARG A C 1
ATOM 797 O O . ARG A 1 101 ? 5.971 -2.82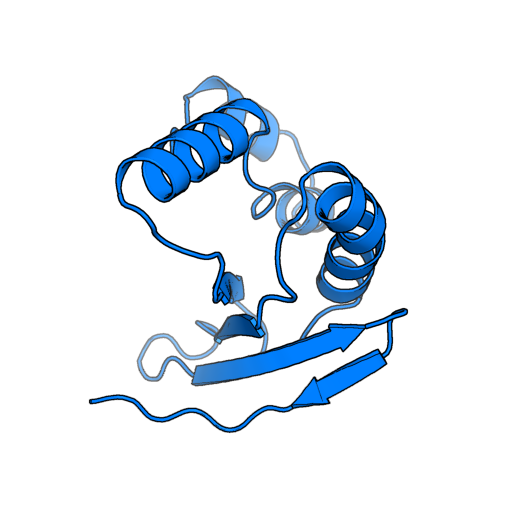1 7.935 1.00 97.75 101 ARG A O 1
ATOM 804 N N . ILE A 1 102 ? 4.221 -1.419 7.641 1.00 97.06 102 ILE A N 1
ATOM 805 C CA . ILE A 1 102 ? 4.988 -0.171 7.663 1.00 97.06 102 ILE A CA 1
ATOM 806 C C . ILE A 1 102 ? 4.428 0.674 8.802 1.00 97.06 102 ILE A C 1
ATOM 808 O O . ILE A 1 102 ? 3.269 1.058 8.749 1.00 97.06 102 ILE A O 1
ATOM 812 N N . VAL A 1 103 ? 5.221 0.880 9.856 1.00 96.19 103 VAL A N 1
ATOM 813 C CA . VAL A 1 103 ? 4.808 1.640 11.049 1.00 96.19 103 VAL A CA 1
ATOM 814 C C . VAL A 1 103 ? 5.946 2.553 11.474 1.00 96.19 103 VAL A C 1
ATOM 816 O O . VAL A 1 103 ? 7.058 2.071 11.701 1.00 96.19 103 VAL A O 1
ATOM 819 N N . ASN A 1 104 ? 5.687 3.854 11.603 1.00 95.69 104 ASN A N 1
ATOM 820 C CA . ASN A 1 104 ? 6.695 4.871 11.916 1.00 95.69 104 ASN A CA 1
ATOM 821 C C . ASN A 1 104 ? 7.922 4.770 10.987 1.00 95.69 104 ASN A C 1
ATOM 823 O O . ASN A 1 104 ? 9.069 4.776 11.441 1.00 95.69 104 ASN A O 1
ATOM 827 N N . GLY A 1 105 ? 7.686 4.559 9.689 1.00 95.81 105 GLY A N 1
ATOM 828 C CA . GLY A 1 105 ? 8.735 4.347 8.685 1.00 95.81 105 GLY A CA 1
ATOM 829 C C . GLY A 1 105 ? 9.497 3.016 8.786 1.00 95.81 105 GLY A C 1
ATOM 830 O O . GLY A 1 105 ? 10.381 2.753 7.971 1.00 95.81 105 GLY A O 1
ATOM 831 N N . THR A 1 106 ? 9.172 2.151 9.751 1.00 98.00 106 THR A N 1
ATOM 832 C CA . THR A 1 106 ? 9.812 0.839 9.913 1.00 98.00 106 THR A CA 1
ATOM 833 C C . THR A 1 106 ? 9.107 -0.207 9.061 1.00 98.00 106 THR A C 1
ATOM 835 O O . THR A 1 106 ? 7.920 -0.465 9.245 1.00 98.00 106 THR A O 1
ATOM 838 N N . VAL A 1 107 ? 9.858 -0.851 8.166 1.00 98.38 107 VAL A N 1
ATOM 839 C CA . VAL A 1 107 ? 9.363 -1.906 7.272 1.00 98.38 107 VAL A CA 1
ATOM 840 C C . VAL A 1 107 ? 9.603 -3.281 7.887 1.00 98.38 107 VAL A C 1
ATOM 842 O O . VAL A 1 107 ? 10.740 -3.656 8.164 1.00 98.38 107 VAL A O 1
ATOM 845 N N . THR A 1 108 ? 8.536 -4.061 8.054 1.00 98.44 108 THR A N 1
ATOM 846 C CA . THR A 1 108 ? 8.597 -5.455 8.517 1.00 98.44 108 THR A CA 1
ATOM 847 C C . THR A 1 108 ? 7.938 -6.377 7.489 1.00 98.44 108 THR A C 1
ATOM 849 O O . THR A 1 108 ? 6.743 -6.215 7.238 1.00 98.44 108 THR A O 1
ATOM 852 N N . PRO A 1 109 ? 8.656 -7.348 6.895 1.00 98.12 109 PRO A N 1
ATOM 853 C CA . PRO A 1 109 ? 8.048 -8.357 6.029 1.00 98.12 109 PRO A CA 1
ATOM 854 C C . PRO A 1 109 ? 7.019 -9.206 6.783 1.00 98.12 109 PRO A C 1
ATOM 856 O O . PRO A 1 109 ? 7.231 -9.571 7.939 1.00 98.12 109 PRO A O 1
ATOM 859 N N . VAL A 1 110 ? 5.915 -9.547 6.120 1.00 97.31 110 VAL A N 1
ATOM 860 C CA . VAL A 1 110 ? 4.832 -10.360 6.682 1.00 97.31 110 VAL A CA 1
ATOM 861 C C . VAL A 1 110 ? 4.543 -11.538 5.756 1.00 97.31 110 VAL A C 1
ATOM 863 O O . VAL A 1 110 ? 4.361 -11.372 4.551 1.00 97.31 110 VAL A O 1
ATOM 866 N N . SER A 1 111 ? 4.477 -12.740 6.326 1.00 95.00 111 SER A N 1
ATOM 867 C CA . SER A 1 111 ? 4.040 -13.934 5.600 1.00 95.00 111 SER A CA 1
ATOM 868 C C . SER A 1 111 ? 2.532 -13.894 5.351 1.00 95.00 111 SER A C 1
ATOM 870 O O . SER A 1 111 ? 1.759 -13.535 6.237 1.00 95.00 111 SER A O 1
ATOM 872 N N . TYR A 1 112 ? 2.106 -14.327 4.168 1.00 90.69 112 TYR A N 1
ATOM 873 C CA . TYR A 1 112 ? 0.702 -14.504 3.804 1.00 90.69 112 TYR A CA 1
ATOM 874 C C . TYR A 1 112 ? 0.539 -15.810 3.025 1.00 90.69 112 TYR A C 1
ATOM 876 O O . TYR A 1 112 ? 1.516 -16.387 2.543 1.00 90.69 112 TYR A O 1
ATOM 884 N N . GLN A 1 113 ? -0.697 -16.288 2.929 1.00 88.69 113 GLN A N 1
ATOM 885 C CA . GLN A 1 113 ? -1.047 -17.476 2.161 1.00 88.69 113 GLN A CA 1
ATOM 886 C C . GLN A 1 113 ? -2.006 -17.083 1.045 1.00 88.69 113 GLN A C 1
ATOM 888 O O . GLN A 1 113 ? -2.867 -16.222 1.226 1.00 88.69 113 GLN A O 1
ATOM 893 N N . THR A 1 114 ? -1.828 -17.712 -0.110 1.00 80.88 114 THR A N 1
ATOM 894 C CA . THR A 1 114 ? -2.806 -17.690 -1.198 1.00 80.88 114 THR A CA 1
ATOM 895 C C . THR A 1 114 ? -3.596 -18.997 -1.144 1.00 80.88 114 THR A C 1
ATOM 897 O O . THR A 1 114 ? -3.078 -19.999 -0.645 1.00 80.88 114 THR A O 1
ATOM 900 N N . LEU A 1 115 ? -4.866 -18.944 -1.551 1.00 74.00 115 LEU A N 1
ATOM 901 C CA . LEU A 1 115 ? -5.760 -20.105 -1.604 1.00 74.00 115 LEU A CA 1
ATOM 902 C C . LEU A 1 115 ? -5.505 -20.943 -2.858 1.00 74.00 115 LEU A C 1
ATOM 904 O O . LEU A 1 115 ? -5.198 -20.330 -3.907 1.00 74.00 115 LEU A O 1
#

Sequence (115 aa):
ANFDEAKFAHLQTLSPEERADIAFVMDARDMSLALKDMRRQGLELQVIYHSHPHSPAWPSLTDIKIATEFEATRVVLNLPEPLHLIISLEKKDAPATAAFRIVNGTVTPVSYQTL

pLDDT: mean 88.23, std 11.68, range [41.06, 98.44]